Protein AF-W2Q1L5-F1 (afdb_monomer)

Mean predicted aligned error: 10.99 Å

Foldseek 3Di:
DVVVVVVCVVVLVVLVVLCPQPPPDDPPDDPPPPSNDRVNVVPDDPVVVVVVVVVVVVVVVVCVLVVQVPDPPDFLLNLLVSLVVCCVVDPPCCCDRNLPHPVCPDSLCSVLRNCVVVVNPVPRDPSSPDD

Solvent-accessible surface area (backbone atoms only — not comparable to full-atom values): 7890 Å² total; per-residue (Å²): 108,72,64,64,53,60,71,44,54,84,56,54,69,70,44,63,69,43,69,61,47,56,82,88,57,62,92,86,56,61,96,78,43,69,75,59,53,35,65,61,80,69,54,70,51,75,71,52,49,51,50,53,51,53,51,49,53,52,53,50,52,50,51,53,53,52,56,54,73,69,42,93,84,62,49,66,35,58,52,49,56,51,36,52,52,47,48,74,74,35,87,84,37,53,76,59,58,37,80,86,12,81,79,49,87,49,47,51,55,52,50,32,50,17,33,49,73,68,71,38,65,90,74,5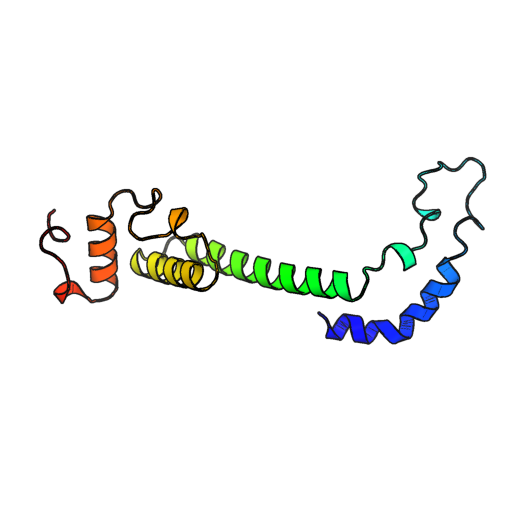7,47,81,74,36,70,61,129

Structure (mmCIF, N/CA/C/O backbone):
data_AF-W2Q1L5-F1
#
_entry.id   AF-W2Q1L5-F1
#
loop_
_atom_site.group_PDB
_atom_site.id
_atom_site.type_symbol
_atom_site.label_atom_id
_atom_site.label_alt_id
_atom_site.label_comp_id
_atom_site.label_asym_id
_atom_site.label_entity_id
_atom_site.label_seq_id
_atom_site.pdbx_PDB_ins_code
_atom_site.Cartn_x
_atom_site.Cartn_y
_atom_site.Cartn_z
_atom_site.occupancy
_atom_site.B_iso_or_equiv
_atom_site.auth_seq_id
_atom_site.auth_comp_id
_atom_site.auth_asym_id
_atom_site.auth_atom_id
_atom_site.pdbx_PDB_model_num
ATOM 1 N N . MET A 1 1 ? 7.420 -9.943 -14.380 1.00 52.19 1 MET A N 1
ATOM 2 C CA . MET A 1 1 ? 7.893 -8.835 -15.244 1.00 52.19 1 MET A CA 1
ATOM 3 C C . MET A 1 1 ? 9.363 -8.947 -15.633 1.00 52.19 1 MET A C 1
ATOM 5 O O . MET A 1 1 ? 9.631 -8.982 -16.824 1.00 52.19 1 MET A O 1
ATOM 9 N N . LEU A 1 2 ? 10.308 -9.063 -14.687 1.00 50.19 2 LEU A N 1
ATOM 10 C CA . LEU A 1 2 ? 11.739 -9.243 -15.013 1.00 50.19 2 LEU A CA 1
ATOM 11 C C . LEU A 1 2 ? 11.999 -10.421 -15.968 1.00 50.19 2 LEU A C 1
ATOM 13 O O . LEU A 1 2 ? 12.790 -10.296 -16.892 1.00 50.19 2 LEU A O 1
ATOM 17 N N . GLN A 1 3 ? 11.272 -11.527 -15.788 1.00 57.31 3 GLN A N 1
ATOM 18 C CA . GLN A 1 3 ? 11.392 -12.719 -16.631 1.00 57.31 3 GLN A CA 1
ATOM 19 C C . GLN A 1 3 ? 10.967 -12.463 -18.087 1.00 57.31 3 GLN A C 1
ATOM 21 O O . GLN A 1 3 ? 11.721 -12.782 -18.993 1.00 57.31 3 GLN A O 1
ATOM 26 N N . GLN A 1 4 ? 9.847 -11.760 -18.307 1.00 58.72 4 GLN A N 1
ATOM 27 C CA . GLN A 1 4 ? 9.421 -11.338 -19.649 1.00 58.72 4 GLN A CA 1
ATOM 28 C C . GLN A 1 4 ? 10.464 -10.446 -20.333 1.00 58.72 4 GLN A C 1
ATOM 30 O O . GLN A 1 4 ? 10.682 -10.576 -21.529 1.00 58.72 4 GLN A O 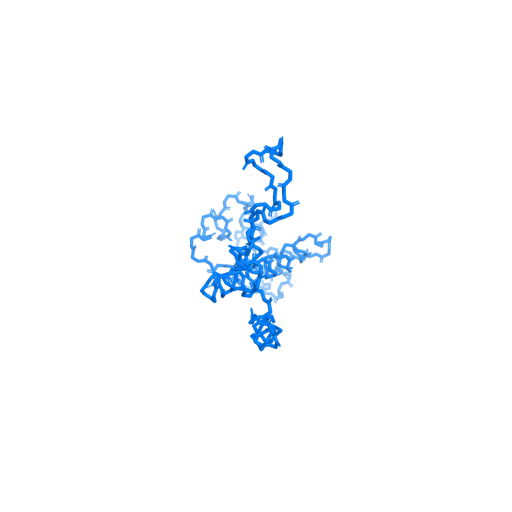1
ATOM 35 N N . PHE A 1 5 ? 11.129 -9.547 -19.602 1.00 57.12 5 PHE A N 1
ATOM 36 C CA . PHE A 1 5 ? 12.178 -8.700 -20.180 1.00 57.12 5 PHE A CA 1
ATOM 37 C C . PHE A 1 5 ? 13.460 -9.474 -20.508 1.00 57.12 5 PHE A C 1
ATOM 39 O O . PHE A 1 5 ? 14.059 -9.234 -21.557 1.00 57.12 5 PHE A O 1
ATOM 46 N N . GLU A 1 6 ? 13.867 -10.417 -19.654 1.00 62.38 6 GLU A N 1
ATOM 47 C CA . GLU A 1 6 ? 14.970 -11.340 -19.954 1.00 62.38 6 GLU A CA 1
ATOM 48 C C . GLU A 1 6 ? 14.680 -12.160 -21.220 1.00 62.38 6 GLU A C 1
ATOM 50 O O . GLU A 1 6 ? 15.570 -12.309 -22.058 1.00 62.38 6 GLU A O 1
ATOM 55 N N . ASP A 1 7 ? 13.425 -12.570 -21.432 1.00 69.56 7 ASP A N 1
ATOM 56 C CA . ASP A 1 7 ? 12.995 -13.279 -22.646 1.00 69.56 7 ASP A CA 1
ATOM 57 C C . ASP A 1 7 ? 13.155 -12.428 -23.923 1.00 69.56 7 ASP A C 1
ATOM 59 O O . ASP A 1 7 ? 13.362 -12.972 -25.011 1.00 69.56 7 ASP A O 1
ATOM 63 N N . PHE A 1 8 ? 13.120 -11.092 -23.811 1.00 66.25 8 PHE A N 1
ATOM 64 C CA . PHE A 1 8 ? 13.323 -10.177 -24.940 1.00 66.25 8 PHE A CA 1
ATOM 65 C C . PHE A 1 8 ? 14.787 -9.782 -25.179 1.00 66.25 8 PHE A C 1
ATOM 67 O O . PHE A 1 8 ? 15.113 -9.317 -26.277 1.00 66.25 8 PHE A O 1
ATOM 74 N N . ARG A 1 9 ? 15.699 -10.003 -24.218 1.00 67.12 9 ARG A N 1
ATOM 75 C CA . ARG A 1 9 ? 17.132 -9.663 -24.367 1.00 67.12 9 ARG A CA 1
ATOM 76 C C . ARG A 1 9 ? 17.785 -10.251 -25.620 1.00 67.12 9 ARG A C 1
ATOM 78 O O . ARG A 1 9 ? 18.535 -9.513 -26.264 1.00 67.12 9 ARG A O 1
ATOM 85 N N . PRO A 1 10 ? 17.503 -11.506 -26.031 1.00 73.81 10 PRO A N 1
ATOM 86 C CA . PRO A 1 10 ? 18.050 -12.064 -27.259 1.00 73.81 10 PRO A CA 1
ATOM 87 C C . PRO A 1 10 ? 17.648 -11.294 -28.511 1.00 73.81 10 PRO A C 1
ATOM 89 O O . PRO A 1 10 ? 18.376 -11.377 -29.485 1.00 73.81 10 PRO A O 1
ATOM 92 N N . TYR A 1 11 ? 16.549 -10.533 -28.508 1.00 68.94 11 TYR A N 1
ATOM 93 C CA . TYR A 1 11 ? 16.051 -9.786 -29.669 1.00 68.94 11 TYR A CA 1
ATOM 94 C C . TYR A 1 11 ? 16.499 -8.324 -29.687 1.00 68.94 11 TYR A C 1
ATOM 96 O O . TYR A 1 11 ? 16.326 -7.653 -30.702 1.00 68.94 11 TYR A O 1
ATOM 104 N N . LEU A 1 12 ? 17.133 -7.833 -28.612 1.00 65.94 12 LEU A N 1
ATOM 105 C CA . LEU A 1 12 ? 17.563 -6.435 -28.521 1.00 65.94 12 LEU A CA 1
ATOM 106 C C . LEU A 1 12 ? 18.558 -6.034 -29.623 1.00 65.94 12 LEU A C 1
ATOM 108 O O . LEU A 1 12 ? 18.582 -4.882 -30.046 1.00 65.94 12 LEU A O 1
ATOM 112 N N . HIS A 1 13 ? 19.331 -6.992 -30.146 1.00 66.00 13 HIS A N 1
ATOM 113 C CA . HIS A 1 13 ? 20.239 -6.770 -31.275 1.00 66.00 13 HIS A CA 1
ATOM 114 C C . HIS A 1 13 ? 19.519 -6.319 -32.555 1.00 66.00 13 HIS A C 1
ATOM 116 O O . HIS A 1 13 ? 20.139 -5.661 -33.382 1.00 66.00 13 HIS A O 1
ATOM 122 N N . ARG A 1 14 ? 18.226 -6.631 -32.716 1.00 65.19 14 ARG A N 1
ATOM 123 C CA . ARG A 1 14 ? 17.427 -6.231 -33.882 1.00 65.19 14 ARG A CA 1
ATOM 124 C C . ARG A 1 14 ? 17.123 -4.731 -33.896 1.00 65.19 14 ARG A C 1
ATOM 126 O O . ARG A 1 14 ? 16.967 -4.162 -34.965 1.00 65.19 14 ARG A O 1
ATOM 133 N N . PHE A 1 15 ? 17.127 -4.086 -32.729 1.00 61.59 15 PHE A N 1
ATOM 134 C CA . PHE A 1 15 ? 17.001 -2.629 -32.603 1.00 61.59 15 PHE A CA 1
ATOM 135 C C . PHE A 1 15 ? 18.338 -1.898 -32.800 1.00 61.59 15 PHE A C 1
ATOM 137 O O . PHE A 1 15 ? 18.386 -0.673 -32.776 1.00 61.59 15 PHE A O 1
ATOM 144 N N . ARG A 1 16 ? 19.447 -2.622 -33.001 1.00 54.94 16 ARG A N 1
ATOM 145 C CA . ARG A 1 16 ? 20.747 -2.015 -33.328 1.00 54.94 16 ARG A CA 1
ATOM 146 C C . ARG A 1 16 ? 20.756 -1.408 -34.735 1.00 54.94 16 ARG A C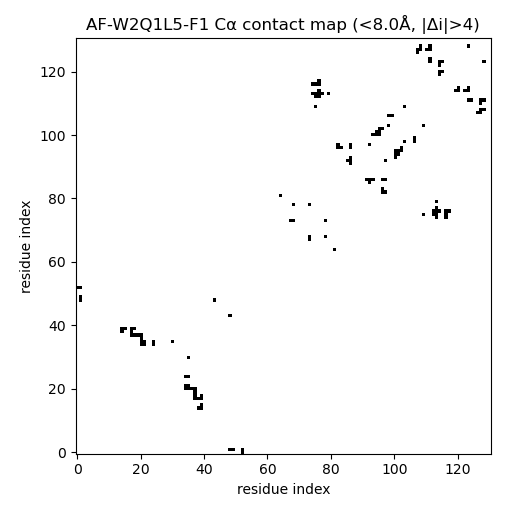 1
ATOM 148 O O . ARG A 1 16 ? 21.506 -0.467 -34.978 1.00 54.94 16 ARG A O 1
ATOM 155 N N . ASP A 1 17 ? 19.904 -1.927 -35.618 1.00 54.97 17 ASP A N 1
ATOM 156 C CA . ASP A 1 17 ? 19.710 -1.424 -36.981 1.00 54.97 17 ASP A CA 1
ATOM 157 C C . ASP A 1 17 ? 18.781 -0.189 -37.026 1.00 54.97 17 ASP A C 1
ATOM 159 O O . ASP A 1 17 ? 18.858 0.596 -37.971 1.00 54.97 17 ASP A O 1
ATOM 163 N N . ASP A 1 18 ? 17.993 0.058 -35.967 1.00 59.41 18 ASP A N 1
ATOM 164 C CA . ASP A 1 18 ? 17.120 1.240 -35.806 1.00 59.41 18 ASP A CA 1
ATOM 165 C C . ASP A 1 18 ? 17.890 2.534 -35.482 1.00 59.41 18 ASP A C 1
ATOM 167 O O . ASP A 1 18 ? 17.299 3.603 -35.360 1.00 59.41 18 ASP A O 1
ATOM 171 N N . CYS A 1 19 ? 19.220 2.488 -35.362 1.00 56.66 19 CYS A N 1
ATOM 172 C CA . CYS A 1 19 ? 20.039 3.690 -35.178 1.00 56.66 19 CYS A CA 1
ATOM 173 C C . CYS A 1 19 ? 20.131 4.561 -36.449 1.00 56.66 19 CYS A C 1
ATOM 175 O O . CYS A 1 19 ? 20.675 5.661 -36.394 1.00 56.66 19 CYS A O 1
ATOM 177 N N . GLY A 1 20 ? 19.628 4.087 -37.596 1.00 62.62 20 GLY A N 1
ATOM 178 C CA . GLY A 1 20 ? 19.556 4.828 -38.860 1.00 62.62 20 GLY A CA 1
ATOM 179 C C . GLY A 1 20 ? 18.389 5.818 -38.945 1.00 62.62 20 GLY A C 1
ATOM 180 O O . GLY A 1 20 ? 17.779 5.936 -40.007 1.00 62.62 20 GLY A O 1
ATOM 181 N N . VAL A 1 21 ? 18.063 6.489 -37.840 1.00 61.84 21 VAL A N 1
ATOM 182 C CA . VAL A 1 21 ? 17.029 7.527 -37.773 1.00 61.84 21 VAL A CA 1
ATOM 183 C C . VAL A 1 21 ? 17.464 8.718 -38.613 1.00 61.84 21 VAL A C 1
ATOM 185 O O . VAL A 1 21 ? 18.428 9.371 -38.255 1.00 61.84 21 VAL A O 1
ATOM 188 N N . ASP A 1 22 ? 16.835 8.879 -39.780 1.00 60.75 22 ASP A N 1
ATOM 189 C CA . ASP A 1 22 ? 16.929 9.993 -40.753 1.00 60.75 22 ASP A CA 1
ATOM 190 C C . ASP A 1 22 ? 16.939 9.485 -42.207 1.00 60.75 22 ASP A C 1
ATOM 192 O O . ASP A 1 22 ? 16.694 10.266 -43.121 1.00 60.75 22 ASP A O 1
ATOM 196 N N . ARG A 1 23 ? 17.167 8.183 -42.458 1.00 64.50 23 ARG A N 1
ATOM 197 C CA . ARG A 1 23 ? 17.279 7.652 -43.836 1.00 64.50 23 ARG A CA 1
ATOM 198 C C . ARG A 1 23 ? 16.017 7.837 -44.685 1.00 64.50 23 ARG A C 1
ATOM 200 O O . ARG A 1 23 ? 16.136 8.080 -45.880 1.00 64.50 23 ARG A O 1
ATOM 207 N N . ASP A 1 24 ? 14.846 7.747 -44.058 1.00 67.06 24 ASP A N 1
ATOM 208 C CA . ASP A 1 24 ? 13.534 7.811 -44.719 1.00 67.06 24 ASP A CA 1
ATOM 209 C C . ASP A 1 24 ? 12.714 9.045 -44.293 1.00 67.06 24 ASP A C 1
ATOM 211 O O . ASP A 1 24 ? 11.493 9.086 -44.467 1.00 67.06 24 ASP A O 1
ATOM 215 N N . ILE A 1 25 ? 13.361 10.046 -43.683 1.00 68.25 25 ILE A N 1
ATOM 216 C CA . ILE A 1 25 ? 12.687 11.239 -43.162 1.00 68.25 25 ILE A CA 1
ATOM 217 C C . ILE A 1 25 ? 12.784 12.357 -44.209 1.00 68.25 25 ILE A C 1
ATOM 219 O O . ILE A 1 25 ? 13.895 12.742 -44.574 1.00 68.25 25 ILE A O 1
ATOM 223 N N . PRO A 1 26 ? 11.651 12.887 -44.706 1.00 77.00 26 PRO A N 1
ATOM 224 C CA . PRO A 1 26 ? 11.650 14.018 -45.630 1.00 77.00 26 PRO A CA 1
ATOM 225 C C . PRO A 1 26 ? 12.411 15.229 -45.070 1.00 77.00 26 PRO A C 1
ATOM 227 O O . PRO A 1 26 ? 12.342 15.508 -43.873 1.00 77.00 26 PRO A O 1
ATOM 230 N N . GLU A 1 27 ? 13.111 15.978 -45.926 1.00 75.94 27 GLU A N 1
ATOM 231 C CA . GLU A 1 27 ? 13.890 17.157 -45.506 1.00 75.94 27 GLU A CA 1
ATOM 232 C C . GLU A 1 27 ? 13.022 18.270 -44.887 1.00 75.94 27 GLU A C 1
ATOM 234 O O . GLU A 1 27 ? 13.518 19.065 -44.091 1.00 75.94 27 GLU A O 1
ATOM 239 N N . ASP A 1 28 ? 11.725 18.309 -45.210 1.00 83.06 28 ASP A N 1
ATOM 240 C CA . ASP A 1 28 ? 10.736 19.243 -44.663 1.00 83.06 28 ASP A CA 1
ATOM 241 C C . ASP A 1 28 ? 10.088 18.763 -43.351 1.00 83.06 28 ASP A C 1
ATOM 243 O O . ASP A 1 28 ? 9.252 19.464 -42.775 1.00 83.06 28 ASP A O 1
ATOM 247 N N . ALA A 1 29 ? 10.467 17.582 -42.851 1.00 75.88 29 ALA A N 1
ATOM 248 C CA . ALA A 1 29 ? 9.940 17.052 -41.604 1.00 75.88 29 ALA A CA 1
ATOM 249 C C . ALA A 1 29 ? 10.389 17.884 -40.394 1.00 75.88 29 ALA A C 1
ATOM 251 O O . ALA A 1 29 ? 11.541 18.319 -40.291 1.00 75.88 29 ALA A O 1
ATOM 252 N N . SER A 1 30 ? 9.474 18.040 -39.433 1.00 79.56 30 SER A N 1
ATOM 253 C CA . SER A 1 30 ? 9.715 18.762 -38.181 1.00 79.56 30 SER A CA 1
ATOM 254 C C . SER A 1 30 ? 10.968 18.246 -37.448 1.00 79.56 30 SER A C 1
ATOM 256 O O . SER A 1 30 ? 11.204 17.032 -37.414 1.00 79.56 30 SER A O 1
ATOM 258 N N . PRO A 1 31 ? 11.745 19.126 -36.789 1.00 74.50 31 PRO A N 1
ATOM 259 C CA . PRO A 1 31 ? 12.833 18.718 -35.898 1.00 74.50 31 PRO A CA 1
ATOM 260 C C . PRO A 1 31 ? 12.383 17.798 -34.750 1.00 74.50 31 PRO A C 1
ATOM 262 O O . PRO A 1 31 ? 13.191 17.040 -34.227 1.00 74.50 31 PRO A O 1
ATOM 265 N N . GLU A 1 32 ? 11.101 17.847 -34.376 1.00 77.81 32 GLU A N 1
ATOM 266 C CA . GLU A 1 32 ? 10.497 17.029 -33.312 1.00 77.81 32 GLU A CA 1
ATOM 267 C C . GLU A 1 32 ? 9.805 15.757 -33.843 1.00 77.81 32 GLU A C 1
ATOM 269 O O . GLU A 1 32 ? 9.067 15.09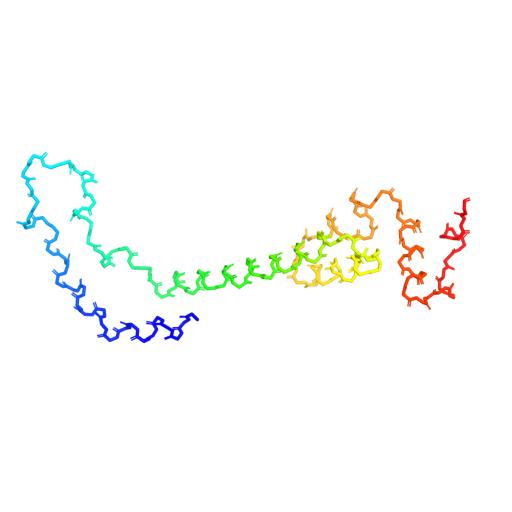9 -33.109 1.00 77.81 32 GLU A O 1
ATOM 274 N N . ASP A 1 33 ? 9.993 15.401 -35.121 1.00 74.12 33 ASP A N 1
ATOM 275 C CA . ASP A 1 33 ? 9.387 14.195 -35.696 1.00 74.12 33 ASP A CA 1
ATOM 276 C C . ASP A 1 33 ? 9.848 12.944 -34.927 1.00 74.12 33 ASP A C 1
ATOM 278 O O . ASP A 1 33 ? 11.037 12.632 -34.869 1.00 74.12 33 ASP A O 1
ATOM 282 N N . ILE A 1 34 ? 8.895 12.205 -34.351 1.00 72.19 34 ILE A N 1
ATOM 283 C CA . ILE A 1 34 ? 9.134 10.999 -33.540 1.00 72.19 34 ILE A CA 1
ATOM 284 C C . ILE A 1 34 ? 9.950 9.945 -34.303 1.00 72.19 34 ILE A C 1
ATOM 286 O O . ILE A 1 34 ? 10.687 9.180 -33.684 1.00 72.19 34 ILE A O 1
ATOM 290 N N . ARG A 1 35 ? 9.889 9.928 -35.641 1.00 71.00 35 ARG A N 1
ATOM 291 C CA . ARG A 1 35 ? 10.692 9.023 -36.482 1.00 71.00 35 ARG A CA 1
ATOM 292 C C . ARG A 1 35 ? 12.198 9.304 -36.409 1.00 71.00 35 ARG A C 1
ATOM 294 O O . ARG A 1 35 ? 12.979 8.429 -36.767 1.00 71.00 35 ARG A O 1
ATOM 301 N N . ARG A 1 36 ? 12.609 10.487 -35.930 1.00 71.38 36 ARG A N 1
ATOM 302 C CA . ARG A 1 36 ? 14.014 10.853 -35.663 1.00 71.38 36 ARG A CA 1
ATOM 303 C C . ARG A 1 36 ? 14.547 10.254 -34.357 1.00 71.38 36 ARG A C 1
ATOM 305 O O . ARG A 1 36 ? 15.748 10.305 -34.104 1.00 71.38 36 ARG A O 1
ATOM 312 N N . VAL A 1 37 ? 13.685 9.692 -33.506 1.00 72.56 37 VAL A N 1
ATOM 313 C CA . VAL A 1 37 ? 14.086 9.089 -32.229 1.00 72.56 37 VAL A CA 1
ATOM 314 C C . VAL A 1 37 ? 14.255 7.588 -32.407 1.00 72.56 37 VAL A C 1
ATOM 316 O O . VAL A 1 37 ? 13.305 6.875 -32.720 1.00 72.56 37 VAL A O 1
ATOM 319 N N . ALA A 1 38 ? 15.473 7.089 -32.187 1.00 73.50 38 ALA A N 1
ATOM 320 C CA . ALA A 1 38 ? 15.732 5.661 -32.311 1.00 73.50 38 ALA A CA 1
ATOM 321 C C . ALA A 1 38 ? 14.991 4.920 -31.194 1.00 73.50 38 ALA A C 1
ATOM 323 O O . ALA A 1 38 ? 15.166 5.246 -30.019 1.00 73.50 38 ALA A O 1
ATOM 324 N N . ILE A 1 39 ? 14.195 3.907 -31.545 1.00 74.19 39 ILE A N 1
ATOM 325 C CA . ILE A 1 39 ? 13.378 3.147 -30.583 1.00 74.19 39 ILE A CA 1
ATOM 326 C C . ILE A 1 39 ? 14.248 2.571 -29.457 1.00 74.19 39 ILE A C 1
ATOM 328 O O . ILE A 1 39 ? 13.836 2.564 -28.301 1.00 74.19 39 ILE A O 1
ATOM 332 N N . VAL A 1 40 ? 15.488 2.176 -29.763 1.00 73.81 40 VAL A N 1
ATOM 333 C CA . VAL A 1 40 ? 16.467 1.697 -28.774 1.00 73.81 40 VAL A CA 1
ATOM 334 C C . VAL A 1 40 ? 16.757 2.712 -27.659 1.00 73.81 40 VAL A C 1
ATOM 336 O O . VAL A 1 40 ? 16.988 2.304 -26.525 1.00 73.81 40 VAL A O 1
ATOM 339 N N . ASN A 1 41 ? 16.681 4.016 -27.943 1.00 76.19 41 ASN A N 1
ATOM 340 C CA . ASN A 1 41 ? 16.874 5.076 -26.948 1.00 76.19 41 ASN A CA 1
ATOM 341 C C . ASN A 1 41 ? 15.662 5.237 -26.017 1.00 76.19 41 ASN A C 1
ATOM 343 O O . ASN A 1 41 ? 15.779 5.881 -24.980 1.00 76.19 41 ASN A O 1
ATOM 347 N N . LEU A 1 42 ? 14.507 4.672 -26.382 1.00 80.94 42 LEU A N 1
ATOM 348 C CA . LEU A 1 42 ? 13.289 4.675 -25.569 1.00 80.94 42 LEU A CA 1
ATOM 349 C C . LEU A 1 42 ? 13.150 3.408 -24.714 1.00 80.94 42 LEU A C 1
ATOM 351 O O . LEU A 1 42 ? 12.274 3.351 -23.853 1.00 80.94 42 LEU A O 1
ATOM 355 N N . ILE A 1 43 ? 13.988 2.389 -24.936 1.00 81.94 43 ILE A N 1
ATOM 356 C CA . ILE A 1 43 ? 13.999 1.179 -24.111 1.00 81.94 43 ILE A CA 1
ATOM 357 C C . ILE A 1 43 ? 14.648 1.532 -22.766 1.00 81.94 43 ILE A C 1
ATOM 359 O O . ILE A 1 43 ? 15.832 1.877 -22.747 1.00 81.94 43 ILE A O 1
ATOM 363 N N . PRO A 1 44 ? 13.930 1.415 -21.633 1.00 83.81 44 PRO A N 1
ATOM 364 C CA . PRO A 1 44 ? 14.508 1.732 -20.337 1.00 83.81 44 PRO A CA 1
ATOM 365 C C . PRO A 1 44 ? 15.696 0.824 -20.038 1.00 83.81 44 PRO A C 1
ATOM 367 O O . PRO A 1 44 ? 15.676 -0.375 -20.339 1.00 83.81 44 PRO A O 1
ATOM 370 N N . SER A 1 45 ? 16.717 1.373 -19.397 1.00 84.81 45 SER A N 1
ATOM 371 C CA . SER A 1 45 ? 17.853 0.602 -18.904 1.00 84.81 45 SER A CA 1
ATOM 372 C C . SER A 1 45 ? 17.415 -0.435 -17.863 1.00 84.81 45 SER A C 1
ATOM 374 O O . SER A 1 45 ? 16.363 -0.323 -17.238 1.00 84.81 45 SER A O 1
ATOM 376 N N . VAL A 1 46 ? 18.249 -1.447 -17.608 1.00 84.12 46 VAL A N 1
ATOM 377 C CA . VAL A 1 46 ? 17.941 -2.494 -16.612 1.00 84.12 46 VAL A CA 1
ATOM 378 C C . VAL A 1 46 ? 17.683 -1.906 -15.217 1.00 84.12 46 VAL A C 1
ATOM 380 O O . VAL A 1 46 ? 16.848 -2.416 -14.473 1.00 84.12 46 VAL A O 1
ATOM 383 N N . SER A 1 47 ? 18.377 -0.827 -14.844 1.00 85.62 47 SER A N 1
ATOM 384 C CA . SER A 1 47 ? 18.149 -0.150 -13.563 1.00 85.62 47 SER A CA 1
ATOM 385 C C . SER A 1 47 ? 16.800 0.572 -13.531 1.00 85.62 47 SER A C 1
ATOM 387 O O . SER A 1 47 ? 16.109 0.501 -12.519 1.00 85.62 47 SER A O 1
ATOM 389 N N . GLU A 1 48 ? 16.392 1.215 -14.626 1.00 88.62 48 GLU A N 1
ATOM 390 C CA . GLU A 1 48 ? 15.070 1.839 -14.757 1.00 88.62 48 GLU A CA 1
ATOM 391 C C . GLU A 1 48 ? 13.956 0.795 -14.771 1.00 88.62 48 GLU A C 1
ATOM 393 O O . GLU A 1 48 ? 12.977 0.946 -14.051 1.00 88.62 48 GLU A O 1
ATOM 398 N N . GLN A 1 49 ? 14.133 -0.316 -15.487 1.00 87.62 49 GLN A N 1
ATOM 399 C CA . GLN A 1 49 ? 13.183 -1.433 -15.476 1.00 87.62 49 GLN A CA 1
ATOM 400 C C . GLN A 1 49 ? 12.974 -1.993 -14.064 1.00 87.62 49 GLN A C 1
ATOM 402 O O . GLN A 1 49 ? 11.842 -2.264 -13.671 1.00 87.62 49 GLN A O 1
ATOM 407 N N . ARG A 1 50 ? 14.045 -2.128 -13.269 1.00 88.38 50 ARG A N 1
ATOM 408 C CA . ARG A 1 50 ? 13.940 -2.544 -11.859 1.00 88.38 50 ARG A CA 1
ATOM 409 C C . ARG A 1 50 ? 13.171 -1.532 -11.014 1.00 88.38 50 ARG A C 1
ATOM 411 O O . ARG A 1 50 ? 12.355 -1.946 -10.199 1.00 88.38 50 ARG A O 1
ATOM 418 N N . LYS A 1 51 ? 13.395 -0.231 -11.225 1.00 93.12 51 LYS A N 1
ATOM 419 C CA . LYS A 1 51 ? 12.627 0.827 -10.549 1.00 93.12 51 LYS A CA 1
ATOM 420 C C . LYS A 1 51 ? 11.147 0.771 -10.927 1.00 93.12 51 LYS A C 1
ATOM 422 O O . LYS A 1 51 ? 10.307 0.851 -10.042 1.00 93.12 51 LYS A O 1
ATOM 427 N N . PHE A 1 52 ? 10.827 0.583 -12.208 1.00 90.44 52 PHE A N 1
ATOM 428 C CA . PHE A 1 52 ? 9.441 0.435 -12.658 1.00 90.44 52 PHE A CA 1
ATOM 429 C C . PHE A 1 52 ? 8.767 -0.802 -12.071 1.00 90.44 52 PHE A C 1
ATOM 431 O O . PHE A 1 52 ? 7.603 -0.729 -11.698 1.00 90.44 52 PHE A O 1
ATOM 438 N N . ALA A 1 53 ? 9.486 -1.921 -11.967 1.00 88.88 53 ALA A N 1
ATOM 439 C CA . ALA A 1 53 ? 8.959 -3.123 -11.334 1.00 88.88 53 ALA A CA 1
ATOM 440 C C . ALA A 1 53 ? 8.648 -2.889 -9.847 1.00 88.88 53 ALA A C 1
ATOM 442 O O . ALA A 1 53 ? 7.531 -3.164 -9.428 1.00 88.88 53 ALA A O 1
ATOM 443 N N . ALA A 1 54 ? 9.585 -2.309 -9.090 1.00 91.19 54 ALA A N 1
ATOM 444 C CA . ALA A 1 54 ? 9.368 -1.989 -7.679 1.00 91.19 54 ALA A CA 1
ATOM 445 C C . ALA A 1 54 ? 8.184 -1.026 -7.480 1.00 91.19 54 ALA A C 1
ATOM 447 O O . ALA A 1 54 ? 7.313 -1.278 -6.654 1.00 91.19 54 ALA A O 1
ATOM 448 N N . LEU A 1 55 ? 8.099 0.028 -8.299 1.00 94.88 55 LEU A N 1
ATOM 449 C CA . LEU A 1 55 ? 6.982 0.972 -8.250 1.00 94.88 55 LEU A CA 1
ATOM 450 C C . LEU A 1 55 ? 5.644 0.299 -8.586 1.00 94.88 55 LEU A C 1
ATOM 452 O O . LEU A 1 55 ? 4.628 0.606 -7.971 1.00 94.88 55 LEU A O 1
ATOM 456 N N . LEU A 1 56 ? 5.622 -0.615 -9.559 1.00 94.38 56 LEU A N 1
ATOM 457 C CA . LEU A 1 56 ? 4.408 -1.356 -9.894 1.00 94.38 56 LEU A CA 1
ATOM 458 C C . LEU A 1 56 ? 3.955 -2.241 -8.729 1.00 94.38 56 LEU A C 1
ATOM 460 O O . LEU A 1 56 ? 2.755 -2.310 -8.457 1.00 94.38 56 LEU A O 1
ATOM 464 N N . ASP A 1 57 ? 4.893 -2.899 -8.048 1.00 92.50 57 ASP A N 1
ATOM 465 C CA . ASP A 1 57 ? 4.595 -3.725 -6.879 1.00 92.50 57 ASP A CA 1
ATOM 466 C C . ASP A 1 57 ? 3.990 -2.864 -5.751 1.00 92.50 57 ASP A C 1
ATOM 468 O O . ASP A 1 57 ? 2.925 -3.201 -5.228 1.00 92.50 57 ASP A O 1
ATOM 472 N N . GLU A 1 58 ? 4.576 -1.694 -5.464 1.00 92.69 58 GLU A N 1
ATOM 473 C CA . GLU A 1 58 ? 4.038 -0.721 -4.497 1.00 92.69 58 GLU A CA 1
ATOM 474 C C . GLU A 1 58 ? 2.637 -0.217 -4.884 1.00 92.69 58 GLU A C 1
ATOM 476 O O . GLU A 1 58 ? 1.713 -0.227 -4.068 1.00 92.69 58 GLU A O 1
ATOM 481 N N . MET A 1 59 ? 2.437 0.183 -6.145 1.00 94.94 59 MET A N 1
ATOM 482 C CA . MET A 1 59 ? 1.131 0.643 -6.633 1.00 94.94 59 MET A CA 1
ATOM 483 C C . MET A 1 59 ? 0.068 -0.456 -6.557 1.00 94.94 59 MET A C 1
ATOM 485 O O . MET A 1 59 ? -1.100 -0.175 -6.282 1.00 94.94 59 MET A O 1
ATOM 489 N N . THR A 1 60 ? 0.461 -1.710 -6.783 1.00 94.88 60 THR A N 1
ATOM 490 C CA . THR A 1 60 ? -0.439 -2.862 -6.679 1.00 94.88 60 THR A CA 1
ATOM 491 C C . THR A 1 60 ? -0.858 -3.092 -5.229 1.00 94.88 60 THR A C 1
ATOM 493 O O . THR A 1 60 ? -2.047 -3.280 -4.964 1.00 94.88 60 THR A O 1
ATOM 496 N N . ALA A 1 61 ? 0.081 -3.016 -4.281 1.00 92.31 61 ALA A N 1
ATOM 497 C CA . ALA A 1 61 ? -0.230 -3.088 -2.855 1.00 92.31 61 ALA A CA 1
ATOM 498 C C . ALA A 1 61 ? -1.209 -1.975 -2.443 1.00 92.31 61 ALA A C 1
ATOM 500 O O . ALA A 1 61 ? -2.245 -2.252 -1.830 1.00 92.31 61 ALA A O 1
ATOM 501 N N . PHE A 1 62 ? -0.954 -0.737 -2.877 1.00 92.25 62 PHE A N 1
ATOM 502 C CA . PHE A 1 62 ? -1.832 0.400 -2.601 1.00 92.25 62 PHE A CA 1
ATOM 503 C C . PHE A 1 62 ? -3.240 0.222 -3.192 1.00 92.25 62 PHE A C 1
ATOM 505 O O . PHE A 1 62 ? -4.238 0.521 -2.531 1.00 92.25 62 PHE A O 1
ATOM 512 N N . ALA A 1 63 ? -3.353 -0.308 -4.413 1.00 94.50 63 ALA A N 1
ATOM 513 C CA . ALA A 1 63 ? -4.642 -0.596 -5.043 1.00 94.50 63 ALA A CA 1
ATOM 514 C C . ALA A 1 63 ? -5.453 -1.641 -4.258 1.00 94.50 63 ALA A C 1
ATOM 516 O O . ALA A 1 63 ? -6.664 -1.498 -4.094 1.00 94.50 63 ALA A O 1
ATOM 517 N N . VAL A 1 64 ? -4.794 -2.674 -3.724 1.00 94.62 64 VAL A N 1
ATOM 518 C CA . VAL A 1 64 ? -5.453 -3.688 -2.889 1.00 94.62 64 VAL A CA 1
ATOM 519 C C . VAL A 1 64 ? -5.926 -3.089 -1.565 1.00 94.62 64 VAL A C 1
ATOM 521 O O . VAL A 1 64 ? -7.061 -3.335 -1.156 1.00 94.62 64 VAL A O 1
ATOM 524 N N . ILE A 1 65 ? -5.076 -2.307 -0.897 1.00 93.88 65 ILE A N 1
ATOM 525 C CA . ILE A 1 65 ? -5.395 -1.667 0.386 1.00 93.88 65 ILE A CA 1
ATOM 526 C C . ILE A 1 65 ? -6.567 -0.694 0.226 1.00 93.88 65 ILE A C 1
ATOM 528 O O . ILE A 1 65 ? -7.575 -0.821 0.922 1.00 93.88 65 ILE A O 1
ATOM 532 N N . SER A 1 66 ? -6.479 0.227 -0.733 1.00 93.81 66 SER A N 1
ATOM 533 C CA . SER A 1 66 ? -7.550 1.189 -1.012 1.00 93.81 66 SER A CA 1
ATOM 534 C C . SER A 1 66 ? -8.849 0.499 -1.432 1.00 93.81 66 SER A C 1
ATOM 536 O O . SER A 1 66 ? -9.912 0.852 -0.926 1.00 93.81 66 SER A O 1
ATOM 538 N N . GLY A 1 67 ? -8.775 -0.542 -2.266 1.00 95.81 67 GLY A N 1
ATOM 539 C CA . GLY A 1 67 ? -9.941 -1.334 -2.652 1.00 95.81 67 GLY A CA 1
ATOM 540 C C . GLY A 1 67 ? -10.621 -2.025 -1.466 1.00 95.81 67 GLY A C 1
ATOM 541 O O . GLY A 1 67 ? -11.846 -2.079 -1.415 1.00 95.81 67 GLY A O 1
ATOM 542 N N . LYS A 1 68 ? -9.857 -2.516 -0.479 1.00 95.00 68 LYS A N 1
ATOM 543 C CA . LYS A 1 68 ? -10.426 -3.058 0.767 1.00 95.00 68 LYS A CA 1
ATOM 544 C C . LYS A 1 68 ? -11.120 -1.973 1.590 1.00 95.00 68 LYS A C 1
ATOM 546 O O . LYS A 1 68 ? -12.233 -2.208 2.046 1.00 95.00 68 LYS A O 1
ATOM 551 N N . LEU A 1 69 ? -10.484 -0.812 1.754 1.00 94.06 69 LEU A N 1
ATOM 552 C CA . LEU A 1 69 ? -11.022 0.313 2.531 1.00 94.06 69 LEU A CA 1
ATOM 553 C C . LEU A 1 69 ? -12.291 0.923 1.915 1.00 94.06 69 LEU A C 1
ATOM 555 O O . LEU A 1 69 ? -13.099 1.497 2.633 1.00 94.06 69 LEU A O 1
ATOM 559 N N . GLN A 1 70 ? -12.477 0.792 0.602 1.00 94.88 70 GLN A N 1
ATOM 560 C CA . GLN A 1 70 ? -13.654 1.290 -0.118 1.00 94.88 70 GLN A CA 1
ATOM 561 C C . GLN A 1 70 ? -14.867 0.350 -0.064 1.00 94.88 70 GLN A C 1
ATOM 563 O O . GLN A 1 70 ? -15.897 0.655 -0.659 1.00 94.88 70 GLN A O 1
ATOM 568 N N . ARG A 1 71 ? -14.765 -0.807 0.598 1.00 95.25 71 ARG A N 1
ATOM 569 C CA . ARG A 1 71 ? -15.895 -1.729 0.731 1.00 95.25 71 ARG A CA 1
ATOM 570 C C . ARG A 1 71 ? -16.913 -1.210 1.743 1.00 95.25 71 ARG A C 1
ATOM 572 O O . ARG A 1 71 ? -16.549 -0.868 2.862 1.00 95.25 71 ARG A O 1
ATOM 579 N N . ASP A 1 72 ? -18.193 -1.287 1.393 1.00 93.25 72 ASP A N 1
ATOM 580 C CA . ASP A 1 72 ? -19.294 -0.869 2.274 1.00 93.25 72 ASP A CA 1
ATOM 581 C C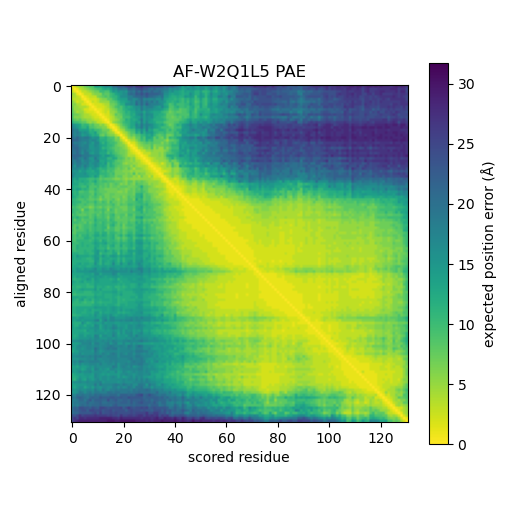 . ASP A 1 72 ? -19.449 -1.751 3.527 1.00 93.25 72 ASP A C 1
ATOM 583 O O . ASP A 1 72 ? -20.062 -1.343 4.511 1.00 93.25 72 ASP A O 1
ATOM 587 N N . ASP A 1 73 ? -18.921 -2.977 3.493 1.00 94.19 73 ASP A N 1
ATOM 588 C CA . ASP A 1 73 ? -19.052 -3.974 4.559 1.00 94.19 73 ASP A CA 1
ATOM 589 C C . ASP A 1 73 ? -17.814 -4.083 5.463 1.00 94.19 73 ASP A C 1
ATOM 591 O O . ASP A 1 73 ? -17.697 -5.036 6.239 1.00 94.19 73 ASP A O 1
ATOM 595 N N . ILE A 1 74 ? -16.879 -3.129 5.380 1.00 95.12 74 ILE A N 1
ATOM 596 C CA . ILE A 1 74 ? -15.682 -3.137 6.221 1.00 95.12 74 ILE A CA 1
ATOM 597 C C . ILE A 1 74 ? 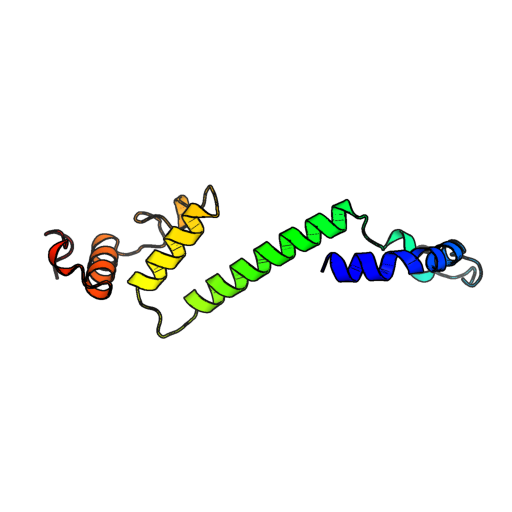-16.002 -2.698 7.657 1.00 95.12 74 ILE A C 1
ATOM 599 O O . ILE A 1 74 ? -16.718 -1.728 7.906 1.00 95.12 74 ILE A O 1
ATOM 603 N N . THR A 1 75 ? -15.467 -3.430 8.633 1.00 93.81 75 THR A N 1
ATOM 604 C CA . THR A 1 75 ? -15.597 -3.091 10.053 1.00 93.81 75 THR A CA 1
ATOM 605 C C . THR A 1 75 ? -14.515 -2.097 10.471 1.00 93.81 75 THR A C 1
ATOM 607 O O . THR A 1 75 ? -13.439 -2.054 9.877 1.00 93.81 75 THR A O 1
ATOM 610 N N . VAL A 1 76 ? -14.757 -1.326 11.535 1.00 91.56 76 VAL A N 1
ATOM 611 C CA . VAL A 1 76 ? -13.749 -0.411 12.097 1.00 91.56 76 VAL A CA 1
ATOM 612 C C . VAL A 1 76 ? -12.530 -1.198 12.578 1.00 91.56 76 VAL A C 1
ATOM 614 O O . VAL A 1 76 ? -11.410 -0.765 12.341 1.00 91.56 76 VAL A O 1
ATOM 617 N N . ALA A 1 77 ? -12.725 -2.387 13.158 1.00 92.56 77 ALA A N 1
ATOM 618 C CA . ALA A 1 77 ? -11.621 -3.293 13.486 1.00 92.56 77 ALA A CA 1
ATOM 619 C C . ALA A 1 77 ? -10.758 -3.635 12.258 1.00 92.56 77 ALA A C 1
ATOM 621 O O . ALA A 1 77 ? -9.547 -3.460 12.301 1.00 92.56 77 ALA A O 1
ATOM 622 N N . ALA A 1 78 ? -11.373 -4.021 11.135 1.00 93.81 78 ALA A N 1
ATOM 623 C CA . ALA A 1 78 ? -10.632 -4.343 9.916 1.00 93.81 78 ALA A CA 1
ATOM 624 C C . ALA A 1 78 ? -9.936 -3.117 9.299 1.00 93.81 78 ALA A C 1
ATOM 626 O O . ALA A 1 78 ? -8.859 -3.250 8.722 1.00 93.81 78 ALA A O 1
ATOM 627 N N . VAL A 1 79 ? -10.525 -1.920 9.416 1.00 93.31 79 VAL A N 1
ATOM 628 C CA . VAL A 1 79 ? -9.857 -0.666 9.028 1.00 93.31 79 VAL A CA 1
ATOM 629 C C . VAL A 1 79 ? -8.599 -0.448 9.869 1.00 93.31 79 VAL A C 1
ATOM 631 O O . VAL A 1 79 ? -7.560 -0.106 9.310 1.00 93.31 79 VAL A O 1
ATOM 634 N N . ARG A 1 80 ? -8.666 -0.688 11.185 1.00 92.12 80 ARG A N 1
ATOM 635 C CA . ARG A 1 80 ? -7.504 -0.567 12.080 1.00 92.12 80 ARG A CA 1
ATOM 636 C C . ARG A 1 80 ? -6.422 -1.589 11.761 1.00 92.12 80 ARG A C 1
ATOM 638 O O . ARG A 1 80 ? -5.281 -1.180 11.605 1.00 92.12 80 ARG A O 1
ATOM 645 N N . ASP A 1 81 ? -6.786 -2.846 11.515 1.00 93.19 81 ASP A N 1
ATOM 646 C CA . ASP A 1 81 ? -5.825 -3.869 11.082 1.00 93.19 81 ASP A CA 1
ATOM 647 C C . ASP A 1 81 ? -5.099 -3.455 9.786 1.00 93.19 81 AS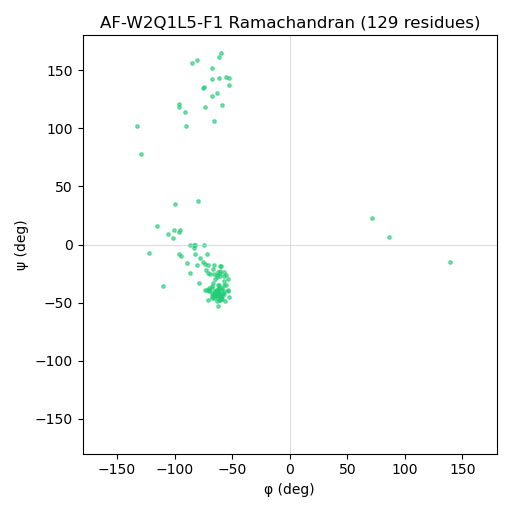P A C 1
ATOM 649 O O . ASP A 1 81 ? -3.898 -3.666 9.635 1.00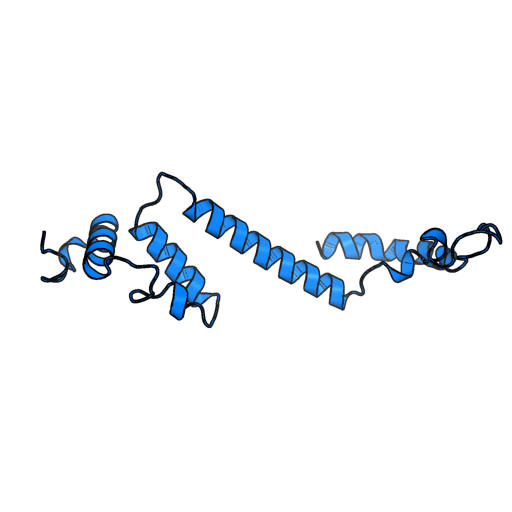 93.19 81 ASP A O 1
ATOM 653 N N . ILE A 1 82 ? -5.814 -2.842 8.832 1.00 94.56 82 ILE A N 1
ATOM 654 C CA . ILE A 1 82 ? -5.208 -2.326 7.595 1.00 94.56 82 ILE A CA 1
ATOM 655 C C . ILE A 1 82 ? -4.276 -1.146 7.884 1.00 94.56 82 ILE A C 1
ATOM 657 O O . ILE A 1 82 ? -3.212 -1.061 7.275 1.00 94.56 82 ILE A O 1
ATOM 661 N N . PHE A 1 83 ? -4.662 -0.230 8.773 1.00 94.00 83 PHE A N 1
ATOM 662 C CA . PHE A 1 83 ? -3.820 0.909 9.139 1.00 94.00 83 PHE A CA 1
ATOM 663 C C . PHE A 1 83 ? -2.539 0.456 9.836 1.00 94.00 83 PHE A C 1
ATOM 665 O O . PHE A 1 83 ? -1.480 0.964 9.485 1.00 94.00 83 PHE A O 1
ATOM 672 N N . ASP A 1 84 ? -2.613 -0.531 10.728 1.00 92.81 84 ASP A N 1
ATOM 673 C CA . ASP A 1 84 ? -1.441 -1.096 11.402 1.00 92.81 84 ASP A CA 1
ATOM 674 C C . ASP A 1 84 ? -0.467 -1.728 10.394 1.00 92.81 84 ASP A C 1
ATOM 676 O O . ASP A 1 84 ? 0.726 -1.448 10.442 1.00 92.81 84 ASP A O 1
ATOM 680 N N . ILE A 1 85 ? -0.971 -2.472 9.398 1.00 92.69 85 ILE A N 1
ATOM 681 C CA . ILE A 1 85 ? -0.137 -2.999 8.298 1.00 92.69 85 ILE A CA 1
ATOM 682 C C . ILE A 1 85 ? 0.559 -1.860 7.537 1.00 92.69 85 ILE A C 1
ATOM 684 O O . ILE A 1 85 ? 1.741 -1.951 7.224 1.00 92.69 85 ILE A O 1
ATOM 688 N N . VAL A 1 86 ? -0.158 -0.773 7.232 1.00 93.75 86 VAL A N 1
ATOM 689 C CA . VAL A 1 86 ? 0.429 0.374 6.520 1.00 93.75 86 VAL A CA 1
ATOM 690 C C . VAL A 1 86 ? 1.468 1.098 7.378 1.00 93.75 86 VAL A C 1
ATOM 692 O O . VAL A 1 86 ? 2.455 1.582 6.834 1.00 93.75 86 VAL A O 1
ATOM 695 N N . LEU A 1 87 ? 1.267 1.184 8.692 1.00 94.25 87 LEU A N 1
ATOM 696 C CA . LEU A 1 87 ? 2.238 1.776 9.614 1.00 94.25 87 LEU A CA 1
ATOM 697 C C . LEU A 1 87 ? 3.514 0.933 9.718 1.00 94.25 87 LEU A C 1
ATOM 699 O O . LEU A 1 87 ? 4.598 1.506 9.785 1.00 94.25 87 LEU A O 1
ATOM 703 N N . ASP A 1 88 ? 3.391 -0.395 9.686 1.00 93.38 88 ASP A N 1
ATOM 704 C CA . ASP A 1 88 ? 4.536 -1.311 9.695 1.00 93.38 88 ASP A CA 1
ATOM 705 C C . ASP A 1 88 ? 5.333 -1.262 8.377 1.00 93.38 88 ASP A C 1
ATOM 707 O O . ASP A 1 88 ? 6.562 -1.350 8.392 1.00 93.38 88 ASP A O 1
ATOM 711 N N . ASP A 1 89 ? 4.646 -1.110 7.240 1.00 91.19 89 ASP A N 1
ATOM 712 C CA . ASP A 1 89 ? 5.269 -1.132 5.910 1.00 91.19 89 ASP A CA 1
ATOM 713 C C . ASP A 1 89 ? 5.794 0.245 5.449 1.00 91.19 89 ASP A C 1
ATOM 715 O O . ASP A 1 89 ? 6.689 0.309 4.598 1.00 91.19 89 ASP A O 1
ATOM 719 N N . TYR A 1 90 ? 5.246 1.353 5.968 1.00 90.25 90 TYR A N 1
ATOM 720 C CA . TYR A 1 90 ? 5.533 2.708 5.484 1.00 90.25 90 TYR A CA 1
ATOM 721 C C . TYR A 1 90 ? 5.844 3.699 6.613 1.00 90.25 90 TYR A C 1
ATOM 723 O O . TYR A 1 90 ? 4.949 4.302 7.217 1.00 90.25 90 TYR A O 1
ATOM 731 N N . ASP A 1 91 ? 7.138 3.973 6.789 1.00 90.44 91 ASP A N 1
ATOM 732 C CA . ASP A 1 91 ? 7.638 5.012 7.691 1.00 90.44 91 ASP A CA 1
ATOM 733 C C . ASP A 1 91 ? 6.972 6.379 7.425 1.00 90.44 91 ASP A C 1
ATOM 735 O O . ASP A 1 91 ? 6.851 6.839 6.282 1.00 90.44 91 ASP A O 1
ATOM 739 N N . GLY A 1 92 ? 6.596 7.094 8.489 1.00 91.06 92 GLY A N 1
ATOM 740 C CA . GLY A 1 92 ? 6.054 8.453 8.396 1.00 91.06 92 GLY A CA 1
ATOM 741 C C . GLY A 1 92 ? 4.541 8.530 8.164 1.00 91.06 92 GLY A C 1
ATOM 742 O O . GLY A 1 92 ? 4.016 9.635 7.951 1.00 91.06 92 GLY A O 1
ATOM 743 N N . MET A 1 93 ? 3.837 7.395 8.197 1.00 92.75 93 MET A N 1
ATOM 744 C CA . MET A 1 93 ? 2.375 7.327 8.117 1.00 92.75 93 MET A CA 1
ATOM 745 C C . MET A 1 93 ? 1.670 7.576 9.458 1.00 92.75 93 MET A C 1
ATOM 747 O O . MET A 1 93 ? 0.455 7.781 9.474 1.00 92.75 93 MET A O 1
ATOM 751 N N . GLU A 1 94 ? 2.400 7.656 10.573 1.00 92.88 94 GLU A N 1
ATOM 752 C CA . GLU A 1 94 ? 1.850 7.828 11.924 1.00 92.88 94 GLU A CA 1
ATOM 753 C C . GLU A 1 94 ? 0.979 9.083 12.014 1.00 92.88 94 GLU A C 1
ATOM 755 O O . GLU A 1 94 ? -0.144 9.043 12.505 1.00 92.88 94 GLU A O 1
ATOM 760 N N . LYS A 1 95 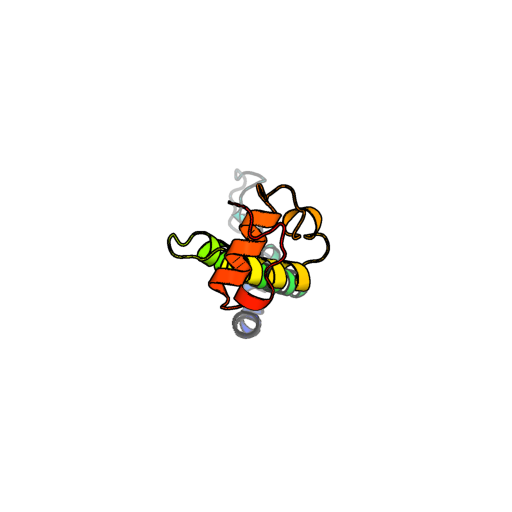? 1.437 10.190 11.421 1.00 92.56 95 LYS A N 1
ATOM 761 C CA . LYS A 1 95 ? 0.685 11.457 11.374 1.00 92.56 95 LYS A CA 1
ATOM 762 C C . LYS A 1 95 ? -0.683 11.356 10.683 1.00 92.56 95 LYS A C 1
ATOM 764 O O . LYS A 1 95 ? -1.494 12.270 10.830 1.00 92.56 95 LYS A O 1
ATOM 769 N N . TYR A 1 96 ? -0.912 10.313 9.887 1.00 92.06 96 TYR A N 1
ATOM 770 C CA . TYR A 1 96 ? -2.139 10.126 9.117 1.00 92.06 96 TYR A CA 1
ATOM 771 C C . TYR A 1 96 ? -3.004 8.988 9.643 1.00 92.06 96 TYR A C 1
ATOM 773 O O . TYR A 1 96 ? -4.220 9.123 9.584 1.00 92.06 96 TYR A O 1
ATOM 781 N N . LEU A 1 97 ? -2.404 7.898 10.129 1.00 92.88 97 LEU A N 1
ATOM 782 C CA . LEU A 1 97 ? -3.114 6.644 10.407 1.00 92.88 97 LEU A CA 1
ATOM 783 C C . LEU A 1 97 ? -3.010 6.166 11.860 1.00 92.88 97 LEU A C 1
ATOM 785 O O . LEU A 1 97 ? -3.692 5.207 12.220 1.00 92.88 97 LEU A O 1
ATOM 789 N N . ALA A 1 98 ? -2.190 6.811 12.697 1.00 89.19 98 ALA A N 1
ATOM 790 C CA . ALA A 1 98 ? -2.089 6.447 14.105 1.00 89.19 98 ALA A CA 1
ATOM 791 C C . ALA A 1 98 ? -3.434 6.581 14.836 1.00 89.19 98 ALA A C 1
ATOM 793 O O . ALA A 1 98 ? -4.381 7.231 14.383 1.00 89.19 98 ALA A O 1
ATOM 794 N N . VAL A 1 99 ? -3.512 5.973 16.021 1.00 86.19 99 VAL A N 1
ATOM 795 C CA . VAL A 1 99 ? -4.720 5.976 16.860 1.00 86.19 99 VAL A CA 1
ATOM 796 C C . VAL A 1 99 ? -5.220 7.384 17.215 1.00 86.19 99 VAL A C 1
ATOM 798 O O . VAL A 1 99 ? -6.420 7.571 17.409 1.00 86.19 99 VAL A O 1
ATOM 801 N N . ASP A 1 100 ? -4.318 8.361 17.258 1.00 85.06 100 ASP A N 1
ATOM 802 C CA . ASP A 1 100 ? -4.555 9.774 17.552 1.00 85.06 100 ASP A CA 1
ATOM 803 C C . ASP A 1 100 ? -4.476 10.680 16.309 1.00 85.06 100 ASP A C 1
ATOM 805 O O . ASP A 1 100 ? -4.491 11.906 16.435 1.00 85.06 100 ASP A O 1
ATOM 809 N N . ALA A 1 101 ? -4.402 10.104 15.106 1.00 90.19 101 ALA A N 1
ATOM 810 C CA . ALA A 1 101 ? -4.341 10.873 13.873 1.00 90.19 101 ALA A CA 1
ATOM 811 C C . ALA A 1 101 ? -5.651 11.625 13.597 1.00 90.19 101 ALA A C 1
ATOM 813 O O . ALA A 1 101 ? -6.741 11.176 13.940 1.00 90.19 101 ALA A O 1
ATOM 814 N N . ASN A 1 102 ? -5.554 12.749 12.881 1.00 89.69 102 ASN A N 1
ATOM 815 C CA . ASN A 1 102 ? -6.693 13.636 12.603 1.00 89.69 102 ASN A CA 1
ATOM 816 C C . ASN A 1 102 ? -7.844 12.986 11.815 1.00 89.69 102 ASN A C 1
ATOM 818 O O . ASN A 1 102 ? -8.936 13.545 11.788 1.00 89.69 102 ASN A O 1
ATOM 822 N N . ILE A 1 103 ? -7.605 11.858 11.136 1.00 88.19 103 ILE A N 1
ATOM 823 C CA . ILE A 1 103 ? -8.662 11.106 10.443 1.00 88.19 103 ILE A CA 1
ATOM 824 C C . ILE A 1 103 ? -9.612 10.405 11.429 1.00 88.19 103 ILE A C 1
ATOM 826 O O . ILE A 1 103 ? -10.715 10.024 11.053 1.00 88.19 103 ILE A O 1
ATOM 830 N N . ILE A 1 104 ? -9.193 10.255 12.688 1.00 87.56 104 ILE A N 1
ATOM 831 C CA . ILE A 1 104 ? -9.965 9.641 13.762 1.00 87.56 104 ILE A CA 1
ATOM 832 C C . ILE A 1 104 ? -10.779 10.729 14.461 1.00 87.56 104 ILE A C 1
ATOM 834 O O . ILE A 1 104 ? -10.255 11.495 15.271 1.00 87.56 104 ILE A O 1
ATOM 838 N N . GLU A 1 105 ? -12.072 10.805 14.154 1.00 88.56 105 GLU A N 1
ATOM 839 C CA . GLU A 1 105 ? -12.948 11.845 14.705 1.00 88.56 105 GLU A CA 1
ATOM 840 C C . GLU A 1 105 ? -13.271 11.588 16.179 1.00 88.56 105 GLU A C 1
ATOM 842 O O . GLU A 1 105 ? -13.302 12.517 16.992 1.00 88.56 105 GLU A O 1
ATOM 847 N N . PHE A 1 106 ? -13.480 10.319 16.545 1.00 89.00 106 PHE A N 1
ATOM 848 C CA . PHE A 1 106 ? -13.846 9.934 17.907 1.00 89.00 106 PHE A CA 1
ATOM 849 C C . PHE A 1 106 ? -12.939 8.814 18.431 1.00 89.00 106 PHE A C 1
ATOM 851 O O . PHE A 1 106 ? -13.382 7.668 18.529 1.00 89.00 106 PHE A O 1
ATOM 858 N N . PRO A 1 107 ? -11.694 9.120 18.852 1.00 87.69 107 PRO A N 1
ATOM 859 C CA . PRO A 1 107 ? -10.686 8.104 19.173 1.00 87.69 107 PRO A CA 1
ATOM 860 C C . PRO A 1 107 ? -11.142 7.043 20.176 1.00 87.69 107 PRO A C 1
ATOM 862 O O . PRO A 1 107 ? -10.961 5.850 19.951 1.00 87.69 107 PRO A O 1
ATOM 865 N N . LEU A 1 108 ? -11.800 7.460 21.262 1.00 89.00 108 LEU A N 1
ATOM 866 C CA . LEU A 1 108 ? -12.289 6.538 22.293 1.00 89.00 108 LEU A CA 1
ATOM 867 C C . LEU A 1 108 ? -13.458 5.674 21.805 1.00 89.00 108 LEU A C 1
ATOM 869 O O . LEU A 1 108 ? -13.535 4.494 22.140 1.00 89.00 108 LEU A O 1
ATOM 873 N N . PHE A 1 109 ? -14.370 6.255 21.023 1.00 89.12 109 PHE A N 1
ATOM 874 C CA . PHE A 1 109 ? -15.524 5.532 20.494 1.00 89.12 109 PHE A CA 1
ATOM 875 C C . PHE A 1 109 ? -15.094 4.526 19.427 1.00 89.12 109 PHE A C 1
ATOM 877 O O . PHE A 1 109 ? -15.484 3.365 19.489 1.00 89.12 109 PHE A O 1
ATOM 884 N N . GLU A 1 110 ? -14.258 4.947 18.480 1.00 89.75 110 GLU A N 1
ATOM 885 C CA . GLU A 1 110 ? -13.748 4.084 17.418 1.00 89.75 110 GLU A CA 1
ATOM 886 C C . GLU A 1 110 ? -12.861 2.964 17.965 1.00 89.75 110 GLU A C 1
ATOM 888 O O . GLU A 1 110 ? -12.999 1.823 17.528 1.00 89.75 110 GLU A O 1
ATOM 893 N N . SER A 1 111 ? -12.010 3.255 18.957 1.00 88.62 111 SER A N 1
ATOM 894 C CA . SER A 1 111 ? -11.217 2.239 19.664 1.00 88.62 111 SER A CA 1
ATOM 895 C C . SER A 1 111 ? -12.113 1.228 20.383 1.00 88.62 111 SER A C 1
ATOM 897 O O . SER A 1 111 ? -11.956 0.017 20.212 1.00 88.62 111 SER A O 1
ATOM 899 N N . GLY A 1 112 ? -13.112 1.704 21.135 1.00 90.19 112 GLY A N 1
ATOM 900 C CA . GLY A 1 112 ? -14.085 0.833 21.793 1.00 90.19 112 GLY A CA 1
ATOM 901 C C . GLY A 1 112 ? -14.862 -0.033 20.797 1.00 90.19 112 GLY A C 1
ATOM 902 O O . GLY A 1 112 ? -15.008 -1.238 20.998 1.00 90.19 112 GLY A O 1
ATOM 903 N N . LEU A 1 113 ? -15.307 0.553 19.684 1.00 90.94 113 LEU A N 1
ATOM 904 C CA . LEU A 1 113 ? -16.015 -0.152 18.618 1.00 90.94 113 LEU A CA 1
ATOM 905 C C . LEU A 1 113 ? -15.130 -1.202 17.933 1.00 90.94 113 LEU A C 1
ATOM 907 O O . LEU A 1 113 ? -15.594 -2.318 17.705 1.00 90.94 113 LEU A O 1
ATOM 911 N N . ALA A 1 114 ? -13.863 -0.883 17.660 1.00 90.81 114 ALA A N 1
ATOM 912 C CA . ALA A 1 114 ? -12.896 -1.834 17.120 1.00 90.81 114 ALA A CA 1
ATOM 913 C C . ALA A 1 114 ? -12.684 -3.018 18.079 1.00 90.81 114 ALA A C 1
ATOM 915 O O . ALA A 1 114 ? -12.770 -4.172 17.659 1.00 90.81 114 ALA A O 1
ATOM 916 N N . LYS A 1 115 ? -12.509 -2.761 19.383 1.00 90.88 115 LYS A N 1
ATOM 917 C CA . LYS A 1 115 ? -12.376 -3.813 20.408 1.00 90.88 115 LYS A CA 1
ATOM 918 C C . LYS A 1 115 ? -13.618 -4.702 20.490 1.00 90.88 115 LYS A C 1
ATOM 920 O O . LYS A 1 115 ? -13.482 -5.922 20.536 1.00 90.88 115 LYS A O 1
ATOM 925 N N . LEU A 1 116 ? -14.818 -4.117 20.466 1.00 92.00 116 LEU A N 1
ATOM 926 C CA . LEU A 1 116 ? -16.083 -4.863 20.431 1.00 92.00 116 LEU A CA 1
ATOM 927 C C . LEU A 1 116 ? -16.172 -5.760 19.188 1.00 92.00 116 LEU A C 1
ATOM 929 O O . LEU A 1 116 ? -16.487 -6.943 19.291 1.00 92.00 116 LEU A O 1
ATOM 933 N N . GLN A 1 117 ? -15.854 -5.215 18.011 1.00 91.81 117 GLN A N 1
ATOM 934 C CA . GLN A 1 117 ? -15.864 -5.959 16.747 1.00 91.81 117 GLN A CA 1
ATOM 935 C C . GLN A 1 117 ? -14.810 -7.076 16.707 1.00 91.81 117 GLN A C 1
ATOM 937 O O . GLN A 1 117 ? -15.044 -8.105 16.076 1.00 91.81 117 GLN A O 1
ATOM 942 N N . ALA A 1 118 ? -13.693 -6.910 17.418 1.00 89.19 118 ALA A N 1
ATOM 943 C CA . ALA A 1 118 ? -12.651 -7.921 17.590 1.00 89.19 118 ALA A CA 1
ATOM 944 C C . ALA A 1 118 ? -12.958 -8.960 18.696 1.00 89.19 118 ALA A C 1
ATOM 946 O O . ALA A 1 118 ? -12.151 -9.859 18.932 1.00 89.19 118 ALA A O 1
ATOM 947 N N . GLY A 1 119 ? -14.097 -8.857 19.396 1.00 89.31 119 GLY A N 1
ATOM 948 C CA . GLY A 1 119 ? -14.457 -9.753 20.507 1.00 89.31 119 GLY A CA 1
ATOM 949 C C . GLY A 1 119 ? -13.627 -9.537 21.779 1.00 89.31 119 GLY A C 1
ATOM 950 O O . GLY A 1 119 ? -13.477 -10.443 22.604 1.00 89.31 119 GLY A O 1
ATOM 951 N N . LEU A 1 120 ? -13.056 -8.342 21.935 1.00 88.62 120 LEU A N 1
ATOM 952 C CA . LEU A 1 120 ? -12.221 -7.929 23.059 1.00 88.62 120 LEU A CA 1
ATOM 953 C C . LEU A 1 120 ? -13.011 -7.101 24.086 1.00 88.62 120 LEU A C 1
ATOM 955 O O . LEU A 1 120 ? -12.462 -6.218 24.735 1.00 88.62 120 LEU A O 1
ATOM 959 N N . ASP A 1 121 ? -14.293 -7.404 24.306 1.00 86.38 121 ASP A N 1
ATOM 960 C CA . ASP A 1 121 ? -15.177 -6.649 25.215 1.00 86.38 121 ASP A CA 1
ATOM 961 C C . ASP A 1 121 ? -14.600 -6.487 26.633 1.00 86.38 121 ASP A C 1
ATOM 963 O O . ASP A 1 121 ? -14.859 -5.517 27.342 1.00 86.38 121 ASP A O 1
ATOM 967 N N . LYS A 1 122 ? -13.791 -7.461 27.059 1.00 86.00 122 LYS A N 1
ATOM 968 C CA . LYS A 1 122 ? -13.161 -7.499 28.384 1.00 86.00 122 LYS A CA 1
ATOM 969 C C . LYS A 1 122 ? -12.012 -6.499 28.542 1.00 86.00 122 LYS A C 1
ATOM 971 O O . LYS A 1 122 ? -11.602 -6.257 29.673 1.00 86.00 122 LYS A O 1
ATOM 976 N N . THR A 1 123 ? -11.479 -5.960 27.444 1.00 86.75 123 THR A N 1
ATOM 977 C CA . THR A 1 123 ? -10.375 -4.984 27.441 1.00 86.75 123 THR A CA 1
ATOM 978 C C . THR A 1 123 ? -10.857 -3.550 27.223 1.00 86.75 123 THR A C 1
ATOM 980 O O . THR A 1 123 ? -10.034 -2.640 27.104 1.00 86.75 123 THR A O 1
ATOM 983 N N . LEU A 1 124 ? -12.178 -3.337 27.188 1.00 84.75 124 LEU A N 1
ATOM 984 C CA . LEU A 1 124 ? -12.763 -2.006 27.107 1.00 84.75 124 LEU A CA 1
ATOM 985 C C . LEU A 1 124 ? -12.416 -1.184 28.340 1.00 84.75 124 LEU A C 1
ATOM 987 O O . LEU A 1 124 ? -12.637 -1.593 29.485 1.00 84.75 124 LEU A O 1
ATOM 991 N N . GLU A 1 125 ? -11.931 0.022 28.097 1.00 85.06 125 GLU A N 1
ATOM 992 C CA . GLU A 1 125 ? -11.690 0.985 29.150 1.00 85.06 125 GLU A CA 1
ATOM 993 C C . GLU A 1 125 ? -12.988 1.701 29.561 1.00 85.06 125 GLU A C 1
ATOM 995 O O . GLU A 1 125 ? -13.986 1.776 28.839 1.00 85.06 125 GLU A O 1
ATOM 1000 N N . ARG A 1 126 ? -13.000 2.260 30.777 1.00 78.94 126 ARG A N 1
ATOM 1001 C CA . ARG A 1 126 ? -14.199 2.898 31.353 1.00 78.94 126 ARG A CA 1
ATOM 1002 C C . ARG A 1 126 ? -14.678 4.116 30.552 1.00 78.94 126 ARG A C 1
ATOM 1004 O O . ARG A 1 126 ? -15.848 4.477 30.637 1.00 78.94 126 ARG A O 1
ATOM 1011 N N . ASN A 1 127 ? -13.768 4.787 29.862 1.00 80.06 127 ASN A N 1
ATOM 1012 C CA . ASN A 1 127 ? -13.995 5.918 28.960 1.00 80.06 127 ASN A CA 1
ATOM 1013 C C . ASN A 1 127 ? -14.517 5.469 27.580 1.00 80.06 127 ASN A C 1
ATOM 1015 O O . ASN A 1 127 ? -15.353 6.170 27.025 1.00 80.06 127 ASN A O 1
ATOM 1019 N N . GLU A 1 128 ? -14.104 4.302 27.079 1.00 79.06 128 GLU A N 1
ATOM 1020 C CA . GLU A 1 128 ? -14.589 3.701 25.823 1.00 79.06 128 GLU A CA 1
ATOM 1021 C C . GLU A 1 128 ? -16.019 3.148 25.945 1.00 79.06 128 GLU A C 1
ATOM 1023 O O . GLU A 1 128 ? -16.733 3.015 24.958 1.00 79.06 128 GLU A O 1
ATOM 1028 N N . ASN A 1 129 ? -16.467 2.857 27.170 1.00 67.75 129 ASN A N 1
ATOM 1029 C CA . ASN A 1 129 ? -17.797 2.309 27.454 1.00 67.75 129 ASN A CA 1
ATOM 1030 C C . ASN A 1 129 ? -18.848 3.380 27.831 1.00 67.75 129 ASN A C 1
ATOM 1032 O O . ASN A 1 129 ? -19.911 3.061 28.371 1.00 67.75 129 ASN A O 1
ATOM 1036 N N . ARG A 1 130 ? -18.551 4.672 27.626 1.00 61.19 130 ARG A N 1
ATOM 1037 C CA . ARG A 1 130 ? -19.507 5.761 27.885 1.00 61.19 130 ARG A CA 1
ATOM 1038 C C . ARG A 1 130 ? -20.316 6.050 26.622 1.00 61.19 130 ARG A C 1
ATOM 1040 O O . ARG A 1 130 ? -19.755 6.493 25.628 1.00 61.19 130 ARG A O 1
ATOM 1047 N N . ARG A 1 131 ? -21.620 5.771 26.697 1.00 54.75 131 ARG A N 1
ATOM 1048 C CA . ARG A 1 131 ? -22.624 6.171 25.700 1.00 54.75 131 ARG A CA 1
ATOM 1049 C C . ARG A 1 131 ? -22.914 7.662 25.766 1.00 54.75 131 ARG A C 1
ATOM 1051 O O . ARG A 1 131 ? -22.921 8.194 26.901 1.00 54.75 131 ARG A O 1
#

Sequence (131 aa):
MLQQFEDFRPYLHRFRDDCGVDRDIPEDASPEDIRRVAIVNLIPSVSEQRKFAALLDEMTAFAVISGKLQRDDITVAAVRDIFDIVLDDYDGMEKYLAVDANIIEFPLFESGLAKLQAGLDKTLERNENRR

Radius of gyration: 26.5 Å; Cα contacts (8 Å, |Δi|>4): 78; chains: 1; bounding box: 43×32×77 Å

Secondary structure (DSSP, 8-state):
-HHHHHHHGGGGGGGGGGG-TTTT--TTS-TT-GGGS-GGGGSPPHHHHHHHHHHHHHHHHHHHHHHHHT-TT--HHHHHHHHHHHHHHSTT-HHHHSTTSTT-SSHHHHHHHHHHHTT-GGG--TTTT--

Organism: Phytophthora nicotianae (strain INRA-310) (NCBI:txid761204)

pLDDT: mean 82.46, std 12.48, range [50.19, 95.81]